Protein AF-A0A371P715-F1 (afdb_monomer_lite)

Sequence (174 aa):
MKSLFRNFEFKQLSLSLSGPGITVERKNNALAYLENQSDETKQEVLRELFVIRHSLSEFYYRYKSIENTNWDLDEDEMKSEIAERLFSRVFDLYEKISKDILGSKYFVLMRNEQRKQIIEAFDYVISEKVSLEEDSDYPFDEDEEYAFISQLIELFEEVSDTIDNTMESLLLKN

Secondary structure (DSSP, 8-state):
---TTTT---TTSSSS---S---S----HHHHHHHTS-HHHHHHHHHHHHHHHHHHHHHHHHHHHHHHH-TTS-HHHHHHHHHHHHGGGHHHHHHHHHHHHHTSHHHHHS-HHHHHHHHHHHHHHHHHHHHHHH-TTSPPPHHHHHHHHHHHHHHHHHHHHHHHHHHHHHHTT-

Foldseek 3Di:
DDDPPPDPPVCLLQLDDDDPDDDDDDDRPLLVLLLPDDVVLLVQVLVLLVVLLVLLVVLLVVLVVLVVVPVVDDPVRSLLVNLVPRLVCLLVSLVVNLCSQVVGVSLVSDDPVSNVSSVVVSVVSVVVVVCCVVDVVDDDDSVRSSVSSVSSNSSSVVSVVSSVSSVCSVVVVD

Structure (mmCIF, N/CA/C/O backbone):
data_AF-A0A371P715-F1
#
_entry.id   AF-A0A371P715-F1
#
loop_
_atom_site.group_PDB
_atom_site.id
_atom_site.type_symbol
_atom_site.label_atom_id
_atom_site.label_alt_id
_atom_site.label_comp_id
_atom_site.label_asym_id
_atom_site.label_entity_id
_atom_site.label_seq_id
_atom_site.pdbx_PDB_ins_code
_atom_site.Cartn_x
_atom_site.Cartn_y
_atom_site.Cartn_z
_atom_site.occupancy
_atom_site.B_iso_or_equiv
_atom_site.auth_seq_id
_atom_site.auth_comp_id
_atom_site.auth_asym_id
_atom_site.auth_atom_id
_atom_site.pdbx_PDB_model_num
ATOM 1 N N . MET A 1 1 ? 3.769 10.871 -31.500 1.00 30.95 1 MET A N 1
ATOM 2 C CA . MET A 1 1 ? 2.735 11.642 -30.776 1.00 30.95 1 MET A CA 1
ATOM 3 C C . MET A 1 1 ? 3.010 11.376 -29.303 1.00 30.95 1 MET A C 1
ATOM 5 O O . MET A 1 1 ? 3.117 10.211 -28.959 1.00 30.95 1 MET A O 1
ATOM 9 N N . LYS A 1 2 ? 3.336 12.401 -28.504 1.00 26.78 2 LYS A N 1
ATOM 10 C CA . LYS A 1 2 ? 3.779 12.227 -27.107 1.00 26.78 2 LYS A CA 1
ATOM 11 C C . LYS A 1 2 ? 2.627 11.641 -26.280 1.00 26.78 2 LYS A C 1
ATOM 13 O O . LYS A 1 2 ? 1.518 12.151 -26.410 1.00 26.78 2 LYS A O 1
ATOM 18 N N . SER A 1 3 ? 2.908 10.599 -25.493 1.00 29.16 3 SER A N 1
ATOM 19 C CA . SER A 1 3 ? 1.973 9.981 -24.543 1.00 29.16 3 SER A CA 1
ATOM 20 C C . SER A 1 3 ? 1.223 11.063 -23.756 1.00 29.16 3 SER A C 1
ATOM 22 O O . SER A 1 3 ? 1.835 11.961 -23.172 1.00 29.16 3 SER A O 1
ATOM 24 N N . LEU A 1 4 ? -0.109 11.004 -23.818 1.00 29.59 4 LEU A N 1
ATOM 25 C CA . LEU A 1 4 ? -1.050 11.930 -23.182 1.00 29.59 4 LEU A CA 1
ATOM 26 C C . LEU A 1 4 ? -1.239 11.648 -21.680 1.00 29.59 4 LEU A C 1
ATOM 28 O O . LEU A 1 4 ? -2.052 12.314 -21.048 1.00 29.59 4 LEU A O 1
ATOM 32 N N . PHE A 1 5 ? -0.476 10.715 -21.104 1.00 38.88 5 PHE A N 1
ATOM 33 C CA . PHE A 1 5 ? -0.670 10.234 -19.732 1.00 38.88 5 PHE A CA 1
ATOM 34 C C . PHE A 1 5 ? 0.363 10.757 -18.725 1.00 38.88 5 PHE A C 1
ATOM 36 O O . PHE A 1 5 ? 0.357 10.371 -17.560 1.00 38.88 5 PHE A O 1
ATOM 43 N N . ARG A 1 6 ? 1.223 11.707 -19.123 1.00 38.12 6 ARG A N 1
ATOM 44 C CA . ARG A 1 6 ? 2.136 12.361 -18.176 1.00 38.12 6 ARG A CA 1
ATOM 45 C C . ARG A 1 6 ? 1.364 13.248 -17.196 1.00 38.12 6 ARG A C 1
ATOM 47 O O . ARG A 1 6 ? 0.835 14.287 -17.592 1.00 38.12 6 ARG A O 1
ATOM 54 N N . ASN A 1 7 ? 1.429 12.846 -15.924 1.00 34.28 7 ASN A N 1
ATOM 55 C CA . ASN A 1 7 ? 1.035 13.550 -14.696 1.00 34.28 7 ASN A CA 1
ATOM 56 C C . ASN A 1 7 ? -0.341 13.187 -14.113 1.00 34.28 7 ASN A C 1
ATOM 58 O O . ASN A 1 7 ? -1.115 14.083 -13.770 1.00 34.28 7 ASN A O 1
ATOM 62 N N . PHE A 1 8 ? -0.632 11.900 -13.903 1.00 38.59 8 PHE A N 1
ATOM 63 C CA . PHE A 1 8 ? -1.543 11.545 -12.811 1.00 38.59 8 PHE A CA 1
ATOM 64 C C . PHE A 1 8 ? -0.723 11.466 -11.514 1.00 38.59 8 PHE A C 1
ATOM 66 O O . PHE A 1 8 ? -0.035 10.483 -11.258 1.00 38.59 8 PHE A O 1
ATOM 73 N N . GLU A 1 9 ? -0.721 12.546 -10.721 1.00 33.09 9 GLU A N 1
ATOM 74 C CA . GLU A 1 9 ? -0.145 12.532 -9.369 1.00 33.09 9 GLU A CA 1
ATOM 75 C C . GLU A 1 9 ? -0.945 11.544 -8.505 1.00 33.09 9 GLU A C 1
ATOM 77 O O . GLU A 1 9 ? -1.970 11.895 -7.918 1.00 33.09 9 GLU A O 1
ATOM 82 N N . PHE A 1 10 ? -0.451 10.311 -8.393 1.00 38.81 10 PHE A N 1
ATOM 83 C CA . PHE A 1 10 ? -0.977 9.248 -7.532 1.00 38.81 10 PHE A CA 1
ATOM 84 C C . PHE A 1 10 ? -0.692 9.484 -6.032 1.00 38.81 10 PHE A C 1
ATOM 86 O O . PHE A 1 10 ? -0.594 8.541 -5.253 1.00 38.81 10 PHE A O 1
ATOM 93 N N . LYS A 1 11 ? -0.690 10.750 -5.581 1.00 35.34 11 LYS A N 1
ATOM 94 C CA . LYS A 1 11 ? -0.772 11.176 -4.161 1.00 35.34 11 LYS A CA 1
ATOM 95 C C . LYS A 1 11 ? -2.061 10.707 -3.447 1.00 35.34 11 LYS A C 1
ATOM 97 O O . LYS A 1 11 ? -2.477 11.292 -2.452 1.00 35.34 11 LYS A O 1
ATOM 102 N N . GLN A 1 12 ? -2.782 9.739 -4.008 1.00 36.31 12 GLN A N 1
ATOM 103 C CA . GLN A 1 12 ? -4.113 9.317 -3.574 1.00 36.31 12 GLN A CA 1
ATOM 104 C C . GLN A 1 12 ? -4.114 7.967 -2.856 1.00 36.31 12 GLN A C 1
ATOM 106 O O . GLN A 1 12 ? -5.083 7.681 -2.158 1.00 36.31 12 GLN A O 1
ATOM 111 N N . LEU A 1 13 ? -3.042 7.173 -2.974 1.00 35.50 13 LEU A N 1
ATOM 112 C CA . LEU A 1 13 ? -2.829 6.018 -2.096 1.00 35.50 13 LEU A CA 1
ATOM 113 C C . LEU A 1 13 ? -2.115 6.385 -0.801 1.00 35.50 13 LEU A C 1
ATOM 115 O O . LEU A 1 13 ? -2.251 5.645 0.167 1.00 35.50 13 LEU A O 1
ATOM 119 N N . SER A 1 14 ? -1.455 7.546 -0.746 1.00 38.22 14 SER A N 1
ATOM 120 C CA . SER A 1 14 ? -1.005 8.074 0.528 1.00 38.22 14 SER A CA 1
ATOM 121 C C . SER A 1 14 ? -2.228 8.413 1.385 1.00 38.22 14 SER A C 1
ATOM 123 O O . SER A 1 14 ? -2.995 9.331 1.071 1.00 38.22 14 SER A O 1
ATOM 125 N N . LEU A 1 15 ? -2.392 7.741 2.524 1.00 39.62 15 LEU A N 1
ATOM 126 C CA . LEU A 1 15 ? -3.300 8.149 3.600 1.00 39.62 15 LEU A CA 1
ATOM 127 C C . LEU A 1 15 ? -2.969 9.562 4.133 1.00 39.62 15 LEU A C 1
ATOM 129 O O . LEU A 1 15 ? -3.732 10.115 4.938 1.00 39.62 15 LEU A O 1
ATOM 133 N N . SER A 1 16 ? -1.886 10.186 3.647 1.00 35.62 16 SER A N 1
ATOM 134 C CA . SER A 1 16 ? -1.627 11.622 3.743 1.00 35.62 16 SER A CA 1
ATOM 135 C C . SER A 1 16 ? -2.193 12.426 2.550 1.00 35.62 16 SER A C 1
ATOM 137 O O . SER A 1 16 ? -1.784 12.311 1.401 1.00 35.62 16 SER A O 1
ATOM 139 N N . LEU A 1 17 ? -3.148 13.318 2.834 1.00 33.75 17 LEU A N 1
ATOM 140 C CA . LEU A 1 17 ? -3.599 14.348 1.891 1.00 33.75 17 LEU A CA 1
ATOM 141 C C . LEU A 1 17 ? -2.501 15.408 1.732 1.00 33.75 17 LEU A C 1
ATOM 143 O O . LEU A 1 17 ? -2.256 16.170 2.668 1.00 33.75 17 LEU A O 1
ATOM 147 N N . SER A 1 18 ? -1.918 15.549 0.542 1.00 31.02 18 SER A N 1
ATOM 148 C CA . SER A 1 18 ? -1.104 16.726 0.204 1.00 31.02 18 SER A CA 1
ATOM 149 C C . SER A 1 18 ? -1.539 17.376 -1.116 1.00 31.02 18 SER A C 1
ATOM 151 O O . SER A 1 18 ? -0.873 17.319 -2.148 1.00 31.02 18 SER A O 1
ATOM 153 N N . GLY A 1 19 ? -2.683 18.066 -1.057 1.00 28.61 19 GLY A N 1
ATOM 154 C CA . GLY A 1 19 ? -3.012 19.135 -2.003 1.00 28.61 19 GLY A CA 1
ATOM 155 C C . GLY A 1 19 ? -2.261 20.432 -1.646 1.00 28.61 19 GLY A C 1
ATOM 156 O O . GLY A 1 19 ? -2.039 20.701 -0.461 1.00 28.61 19 GLY A O 1
ATOM 157 N N . PRO A 1 20 ? -1.858 21.258 -2.628 1.00 28.56 20 PRO A N 1
ATOM 158 C CA . PRO A 1 20 ? -1.148 22.502 -2.366 1.00 28.56 20 PRO A CA 1
ATOM 159 C C . PRO A 1 20 ? -2.101 23.539 -1.761 1.00 28.56 20 PRO A C 1
ATOM 161 O O . PRO A 1 20 ? -3.014 24.031 -2.421 1.00 28.56 20 PRO A O 1
ATOM 164 N N . GLY A 1 21 ? -1.852 23.884 -0.497 1.00 29.12 21 GLY A N 1
ATOM 165 C CA . GLY A 1 21 ? -2.511 24.988 0.195 1.00 29.12 21 GLY A CA 1
ATOM 166 C C . GLY A 1 21 ? -3.476 24.551 1.291 1.00 29.12 21 GLY A C 1
ATOM 167 O O . GLY A 1 21 ? -4.675 24.711 1.135 1.00 29.12 21 GLY A O 1
ATOM 168 N N . ILE A 1 22 ? -2.945 24.055 2.411 1.00 26.48 22 ILE A N 1
ATOM 169 C CA . ILE A 1 22 ? -3.348 24.418 3.779 1.00 26.48 22 ILE A CA 1
ATOM 170 C C . ILE A 1 22 ? -2.156 24.076 4.679 1.00 26.48 22 ILE A C 1
ATOM 172 O O . ILE A 1 22 ? -1.676 22.949 4.748 1.00 26.48 22 ILE A O 1
ATOM 176 N N . THR A 1 23 ? -1.654 25.120 5.313 1.00 29.66 23 THR A N 1
ATOM 177 C CA . THR A 1 23 ? -0.589 25.171 6.304 1.00 29.66 23 THR A CA 1
ATOM 178 C C . THR A 1 23 ? -0.807 24.146 7.422 1.00 29.66 23 THR A C 1
ATOM 180 O O . THR A 1 23 ? -1.856 24.148 8.053 1.00 29.66 23 THR A O 1
ATOM 183 N N . VAL A 1 24 ? 0.207 23.310 7.666 1.00 33.72 24 VAL A N 1
ATOM 184 C CA . VAL A 1 24 ? 0.691 22.887 8.996 1.00 33.72 24 VAL A CA 1
ATOM 185 C C . VAL A 1 24 ? -0.404 22.720 10.063 1.00 33.72 24 VAL A C 1
ATOM 187 O O . VAL A 1 24 ? -0.487 23.521 10.979 1.00 33.72 24 VAL A O 1
ATOM 190 N N . GLU A 1 25 ? -1.250 21.698 9.930 1.00 32.41 25 GLU A N 1
ATOM 191 C CA . GLU A 1 25 ? -2.028 21.057 11.009 1.00 32.41 25 GLU A CA 1
ATOM 192 C C . GLU A 1 25 ? -2.973 20.038 10.360 1.00 32.41 25 GLU A C 1
ATOM 194 O O . GLU A 1 25 ? -4.072 20.394 9.946 1.00 32.41 25 GLU A O 1
ATOM 199 N N . ARG A 1 26 ? -2.542 18.780 10.200 1.00 36.56 26 ARG A N 1
ATOM 200 C CA . ARG A 1 26 ? -3.415 17.608 9.964 1.00 36.56 26 ARG A CA 1
ATOM 201 C C . ARG A 1 26 ? -2.558 16.347 9.890 1.00 36.56 26 ARG A C 1
ATOM 203 O O . ARG A 1 26 ? -2.242 15.846 8.819 1.00 36.56 26 ARG A O 1
ATOM 210 N N . LYS A 1 27 ? -2.180 15.831 11.061 1.00 37.25 27 LYS A N 1
ATOM 211 C CA . LYS A 1 27 ? -1.813 14.417 11.192 1.00 37.25 27 LYS A CA 1
ATOM 212 C C . LYS A 1 27 ? -3.043 13.570 10.819 1.00 37.25 27 LYS A C 1
ATOM 214 O O . LYS A 1 27 ? -4.135 13.840 11.312 1.00 37.25 27 LYS A O 1
ATOM 219 N N . ASN A 1 28 ? -2.854 12.615 9.911 1.00 45.69 28 ASN A N 1
ATOM 220 C CA . ASN A 1 28 ? -3.674 11.438 9.583 1.00 45.69 28 ASN A CA 1
ATOM 221 C C . ASN A 1 28 ? -5.102 11.378 10.174 1.00 45.69 28 ASN A C 1
ATOM 223 O O . ASN A 1 28 ? -5.315 11.039 11.338 1.00 45.69 28 ASN A O 1
ATOM 227 N N . ASN A 1 29 ? -6.115 11.612 9.329 1.00 52.09 29 ASN A N 1
ATOM 228 C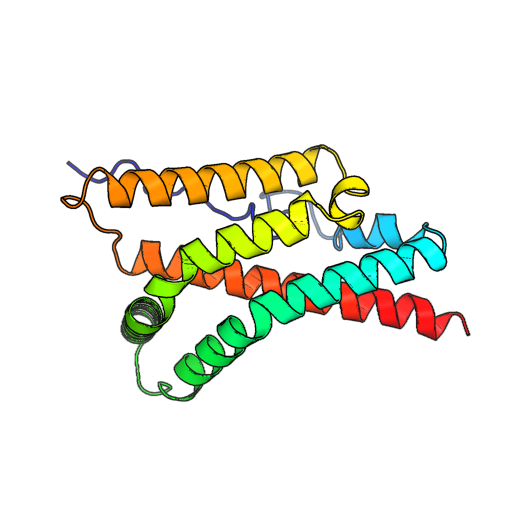 CA . ASN A 1 29 ? -7.534 11.620 9.720 1.00 52.09 29 ASN A CA 1
ATOM 229 C C . ASN A 1 29 ? -8.081 10.257 10.207 1.00 52.09 29 ASN A C 1
ATOM 231 O O . ASN A 1 29 ? -9.109 10.245 10.885 1.00 52.09 29 ASN A O 1
ATOM 235 N N . ALA A 1 30 ? -7.431 9.131 9.887 1.00 52.69 30 ALA A N 1
ATOM 236 C CA . ALA A 1 30 ? -7.824 7.810 10.391 1.00 52.69 30 ALA A CA 1
ATOM 237 C C . ALA A 1 30 ? -7.466 7.634 11.881 1.00 52.69 30 ALA A C 1
ATOM 239 O O . ALA A 1 30 ? -8.302 7.186 12.667 1.00 52.69 30 ALA A O 1
ATOM 240 N N . LEU A 1 31 ? -6.276 8.090 12.294 1.00 54.56 31 LEU A N 1
ATOM 241 C CA . LEU A 1 31 ? -5.821 8.049 13.690 1.00 54.56 31 LEU A CA 1
ATOM 242 C C . LEU A 1 31 ? -6.703 8.915 14.602 1.00 54.56 31 LEU A C 1
ATOM 244 O O . LEU A 1 31 ? -7.175 8.434 15.628 1.00 54.56 31 LEU A O 1
ATOM 248 N N . ALA A 1 32 ? -7.037 10.138 14.180 1.00 58.34 32 ALA A N 1
ATOM 249 C CA . ALA A 1 32 ? -7.912 11.035 14.947 1.00 58.34 32 ALA A CA 1
ATOM 250 C C . ALA A 1 32 ? -9.331 10.465 15.172 1.00 58.34 32 ALA A C 1
ATOM 252 O O . ALA A 1 32 ? -9.996 10.771 16.166 1.00 58.34 32 ALA A O 1
ATOM 253 N N . TYR A 1 33 ? -9.825 9.630 14.251 1.00 62.66 33 TYR A N 1
ATOM 254 C CA . TYR A 1 33 ? -11.111 8.955 14.427 1.00 62.66 33 TYR A CA 1
ATOM 255 C C . TYR A 1 33 ? -10.996 7.749 15.366 1.00 62.66 33 TYR A C 1
ATOM 257 O O . TYR A 1 33 ? -11.867 7.569 16.220 1.00 62.66 33 TYR A O 1
ATOM 265 N N . LEU A 1 34 ? -9.913 6.969 15.251 1.00 65.06 34 LEU A N 1
ATOM 266 C CA . LEU A 1 34 ? -9.624 5.834 16.132 1.00 65.06 34 LEU A CA 1
ATOM 267 C C . LEU A 1 34 ? -9.405 6.263 17.582 1.00 65.06 34 LEU A C 1
ATOM 269 O O . LEU A 1 34 ? -9.880 5.570 18.475 1.00 65.06 34 LEU A O 1
ATOM 273 N N . GLU A 1 35 ? -8.771 7.410 17.840 1.00 69.81 35 GLU A N 1
ATOM 274 C CA . GLU A 1 35 ? -8.523 7.941 19.192 1.00 69.81 35 GLU A CA 1
ATOM 275 C C . GLU A 1 35 ? -9.783 7.978 20.073 1.00 69.81 35 GLU A C 1
ATOM 277 O O . GLU A 1 35 ? -9.709 7.658 21.267 1.00 69.81 35 GLU A O 1
ATOM 282 N N . ASN A 1 36 ? -10.932 8.286 19.461 1.00 71.56 36 ASN A N 1
ATOM 283 C CA . ASN A 1 36 ? -12.239 8.431 20.106 1.00 71.56 36 ASN A CA 1
ATOM 284 C C . ASN A 1 36 ? -13.064 7.132 20.161 1.00 71.56 36 ASN A C 1
ATOM 286 O O . ASN A 1 36 ? -14.178 7.138 20.686 1.00 71.56 36 ASN A O 1
ATOM 290 N N . GLN A 1 37 ? -12.550 6.025 19.618 1.00 78.31 37 GLN A N 1
ATOM 291 C CA . GLN A 1 37 ? -13.224 4.729 19.664 1.00 78.31 37 GLN A CA 1
ATOM 292 C C . GLN A 1 37 ? -12.958 3.992 20.978 1.00 78.31 37 GLN A C 1
ATOM 294 O O . GLN A 1 37 ? -11.971 4.248 21.674 1.00 78.31 37 GLN A O 1
ATOM 299 N N . SER A 1 38 ? -13.840 3.038 21.286 1.00 83.62 38 SER A N 1
ATOM 300 C CA . SER A 1 38 ? -13.635 2.097 22.388 1.00 83.62 38 SER A CA 1
ATOM 301 C C . SER A 1 38 ? -12.344 1.292 22.196 1.00 83.62 38 SER A C 1
ATOM 303 O O . SER A 1 38 ? -11.924 1.041 21.063 1.00 83.62 38 SER A O 1
ATOM 305 N N . ASP A 1 39 ? -11.731 0.851 23.293 1.00 83.81 39 ASP A N 1
ATOM 306 C CA . ASP A 1 39 ? -10.508 0.045 23.224 1.00 83.81 39 ASP A CA 1
ATOM 307 C C . ASP A 1 39 ? -10.745 -1.299 22.516 1.00 83.81 39 ASP A C 1
ATOM 309 O O . ASP A 1 39 ? -9.863 -1.780 21.809 1.00 83.81 39 ASP A O 1
ATOM 313 N N . GLU A 1 40 ? -11.952 -1.865 22.614 1.00 84.44 40 GLU A N 1
ATOM 314 C CA . GLU A 1 40 ? -12.352 -3.070 21.875 1.00 84.44 40 GLU A CA 1
ATOM 315 C C . GLU A 1 40 ? -12.312 -2.833 20.357 1.00 84.44 40 GLU A C 1
ATOM 317 O O . GLU A 1 40 ? -11.687 -3.598 19.621 1.00 84.44 40 GLU A O 1
ATOM 322 N N . THR A 1 41 ? -12.872 -1.710 19.891 1.00 83.38 41 THR A N 1
ATOM 323 C CA . THR A 1 41 ? -12.797 -1.302 18.479 1.00 83.38 41 THR A CA 1
ATOM 324 C C . THR A 1 41 ? -11.350 -1.097 18.029 1.00 83.38 41 THR A C 1
ATOM 326 O O . THR A 1 41 ? -10.979 -1.523 16.937 1.00 83.38 41 THR A O 1
ATOM 329 N N . LYS A 1 42 ? -10.513 -0.455 18.856 1.00 82.94 42 LYS A N 1
ATOM 330 C CA . LYS A 1 42 ? -9.093 -0.226 18.537 1.00 82.94 42 LYS A CA 1
ATOM 331 C C . LYS A 1 42 ? -8.320 -1.535 18.410 1.00 82.94 42 LYS A C 1
ATOM 333 O O . LYS A 1 42 ? -7.516 -1.675 17.495 1.00 82.94 42 LYS A O 1
ATOM 338 N N . GLN A 1 43 ? -8.567 -2.495 19.301 1.00 86.06 43 GLN A N 1
ATOM 339 C CA . GLN A 1 43 ? -7.938 -3.816 19.245 1.00 86.06 43 GLN A 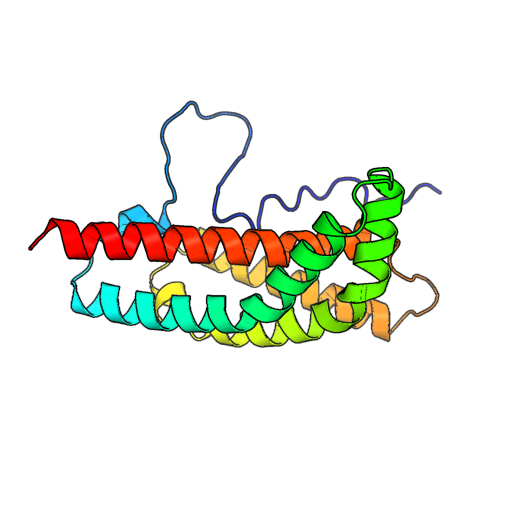CA 1
ATOM 340 C C . GLN A 1 43 ? -8.341 -4.594 17.991 1.00 86.06 43 GLN A C 1
ATOM 342 O O . GLN A 1 43 ? -7.503 -5.268 17.396 1.00 86.06 43 GLN A O 1
ATOM 347 N N . GLU A 1 44 ? -9.606 -4.507 17.583 1.00 85.19 44 GLU A N 1
ATOM 348 C CA . GLU A 1 44 ? -10.089 -5.142 16.356 1.00 85.19 44 GLU A CA 1
ATOM 349 C C . GLU A 1 44 ? -9.430 -4.534 15.113 1.00 85.19 44 GLU A C 1
ATOM 351 O O . GLU A 1 44 ? -8.861 -5.268 14.308 1.00 85.19 44 GLU A O 1
ATOM 356 N N . VAL A 1 45 ? -9.387 -3.201 15.023 1.00 85.12 45 VAL A N 1
ATOM 357 C CA . VAL A 1 45 ? -8.692 -2.492 13.936 1.00 85.12 45 VAL A CA 1
ATOM 358 C C . VAL A 1 45 ? -7.203 -2.835 13.906 1.00 85.12 45 VAL A C 1
ATOM 360 O O . VAL A 1 45 ? -6.660 -3.112 12.841 1.00 85.12 45 VAL A O 1
ATOM 363 N N . LEU A 1 46 ? -6.534 -2.886 15.062 1.00 88.31 46 LEU A N 1
ATOM 364 C CA . LEU A 1 46 ? -5.131 -3.298 15.139 1.00 88.31 46 LEU A CA 1
ATOM 365 C C . LEU A 1 46 ? -4.914 -4.698 14.562 1.00 88.31 46 LEU A C 1
ATOM 367 O O . LEU A 1 46 ? -3.968 -4.896 13.804 1.00 88.31 46 LEU A O 1
ATOM 371 N N . ARG A 1 47 ? -5.781 -5.667 14.887 1.00 89.06 47 ARG A N 1
ATOM 372 C CA . ARG A 1 47 ? -5.684 -7.028 14.330 1.00 89.06 47 ARG A CA 1
ATOM 373 C C . ARG A 1 47 ? -5.762 -7.014 12.807 1.00 89.06 47 ARG A C 1
ATOM 375 O O . ARG A 1 47 ? -4.953 -7.676 12.167 1.00 89.06 47 ARG A O 1
ATOM 382 N N . GLU A 1 48 ? -6.693 -6.254 12.240 1.00 88.19 48 GLU A N 1
ATOM 383 C CA . GLU A 1 48 ? -6.850 -6.122 10.786 1.00 88.19 48 GLU A CA 1
ATOM 384 C C . GLU A 1 48 ? -5.627 -5.456 10.140 1.00 88.19 48 GLU A C 1
ATOM 386 O O . GLU A 1 48 ? -5.096 -5.959 9.150 1.00 88.19 48 GLU A O 1
ATOM 391 N N . LEU A 1 49 ? -5.102 -4.385 10.743 1.00 89.25 49 LEU A N 1
ATOM 392 C CA . LEU A 1 49 ? -3.884 -3.724 10.269 1.00 89.25 49 LEU A CA 1
ATOM 393 C C . LEU A 1 49 ? -2.664 -4.655 10.319 1.00 89.25 49 LEU A C 1
ATOM 395 O O . LEU A 1 49 ? -1.858 -4.659 9.389 1.00 89.25 49 LEU A O 1
ATOM 399 N N . PHE A 1 50 ? -2.531 -5.493 11.354 1.00 93.06 50 PHE A N 1
ATOM 400 C CA . PHE A 1 50 ? -1.466 -6.502 11.406 1.00 93.06 50 PHE A CA 1
ATOM 401 C C . PHE A 1 50 ? -1.583 -7.537 1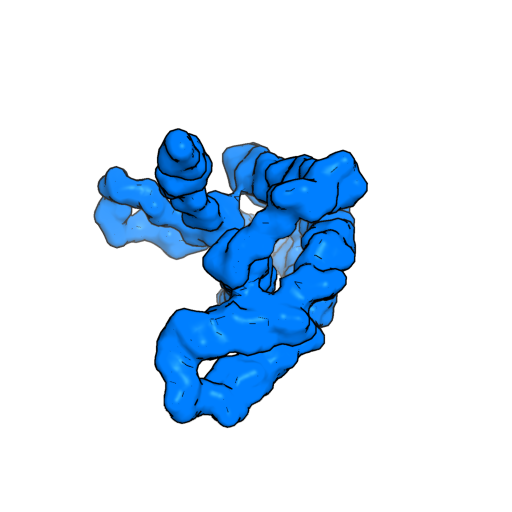0.281 1.00 93.06 50 PHE A C 1
ATOM 403 O O . PHE A 1 50 ? -0.549 -7.976 9.773 1.00 93.06 50 PHE A O 1
ATOM 410 N N . VAL A 1 51 ? -2.802 -7.914 9.876 1.00 92.56 51 VAL A N 1
ATOM 411 C CA . VAL A 1 51 ? -3.024 -8.806 8.725 1.00 92.56 51 VAL A CA 1
ATOM 412 C C . VAL A 1 51 ? -2.549 -8.137 7.436 1.00 92.56 51 VAL A C 1
ATOM 414 O O . VAL A 1 51 ? -1.753 -8.734 6.711 1.00 92.56 51 VAL A O 1
ATOM 417 N N . ILE A 1 52 ? -2.940 -6.881 7.197 1.00 90.44 52 ILE A N 1
ATOM 418 C CA . ILE A 1 52 ? -2.513 -6.109 6.017 1.00 90.44 52 ILE A CA 1
ATOM 419 C C . ILE A 1 52 ? -0.983 -5.970 5.990 1.00 90.44 52 ILE A C 1
ATOM 421 O O . ILE A 1 52 ? -0.341 -6.318 4.995 1.00 90.44 52 ILE A O 1
ATOM 425 N N . ARG A 1 53 ? -0.370 -5.551 7.108 1.00 93.44 53 ARG A N 1
ATOM 426 C CA . ARG A 1 53 ? 1.093 -5.435 7.233 1.00 93.44 53 ARG A CA 1
ATOM 427 C C . ARG A 1 53 ? 1.788 -6.762 6.959 1.00 93.44 53 ARG A C 1
ATOM 429 O O . ARG A 1 53 ? 2.816 -6.798 6.286 1.00 93.44 53 ARG A O 1
ATOM 436 N N . HIS A 1 54 ? 1.244 -7.863 7.476 1.00 95.50 54 HIS A N 1
ATOM 437 C CA . HIS A 1 54 ? 1.793 -9.191 7.233 1.00 95.50 54 HIS A CA 1
ATOM 438 C C . HIS A 1 54 ? 1.732 -9.560 5.746 1.00 95.50 54 HIS A C 1
ATOM 440 O O . HIS A 1 54 ? 2.743 -10.007 5.201 1.00 95.50 54 HIS A O 1
ATOM 446 N N . SER A 1 55 ? 0.601 -9.307 5.079 1.00 93.56 55 SER A N 1
ATOM 447 C CA . SER A 1 55 ? 0.438 -9.534 3.640 1.00 93.56 55 SER A CA 1
ATOM 448 C C . SER A 1 55 ? 1.460 -8.756 2.796 1.00 93.56 55 SER A C 1
ATOM 450 O O . SER A 1 55 ? 1.942 -9.305 1.807 1.00 93.56 55 SER A O 1
ATOM 452 N N . LEU A 1 56 ? 1.837 -7.541 3.209 1.00 94.94 56 LEU A N 1
ATOM 453 C CA . LEU A 1 56 ? 2.823 -6.687 2.526 1.00 94.94 56 LEU A CA 1
ATOM 454 C C . LEU A 1 56 ? 4.290 -6.983 2.906 1.00 94.94 56 LEU A C 1
ATOM 456 O O . LEU A 1 56 ? 5.204 -6.672 2.143 1.00 94.94 56 LEU A O 1
ATOM 460 N N . SER A 1 57 ? 4.538 -7.588 4.071 1.00 96.62 57 SER A N 1
ATOM 461 C CA . SER A 1 57 ? 5.880 -7.676 4.672 1.00 96.62 57 SER A CA 1
ATOM 462 C C . SER A 1 57 ? 6.938 -8.347 3.793 1.00 96.62 57 SER A C 1
ATOM 464 O O . SER A 1 57 ? 8.056 -7.848 3.683 1.00 96.62 57 SER A O 1
ATOM 466 N N . GLU A 1 58 ? 6.602 -9.463 3.142 1.00 96.31 58 GLU A N 1
ATOM 467 C CA . GLU A 1 58 ? 7.553 -10.176 2.284 1.00 96.31 58 GLU A CA 1
ATOM 468 C C . GLU A 1 58 ? 8.004 -9.300 1.107 1.00 96.31 58 GLU A C 1
ATOM 470 O O . GLU A 1 58 ? 9.184 -9.278 0.761 1.00 96.31 58 GLU A O 1
ATOM 475 N N . PHE A 1 59 ? 7.064 -8.567 0.510 1.00 96.69 59 PHE A N 1
ATOM 476 C CA . PHE A 1 59 ? 7.327 -7.670 -0.607 1.00 96.69 59 PHE A CA 1
ATOM 477 C C . PHE A 1 59 ? 8.204 -6.492 -0.165 1.00 96.69 59 PHE A C 1
ATOM 479 O O . PHE A 1 59 ? 9.244 -6.241 -0.773 1.00 96.69 59 PHE A O 1
ATOM 486 N N . TYR A 1 60 ? 7.860 -5.865 0.965 1.00 97.56 60 TYR A N 1
ATOM 487 C CA . TYR A 1 60 ? 8.623 -4.762 1.550 1.00 97.56 60 TYR A CA 1
ATOM 488 C C . TYR A 1 60 ? 10.080 -5.133 1.856 1.00 97.56 60 TYR A C 1
ATOM 490 O O . TYR A 1 60 ? 11.013 -4.438 1.452 1.00 97.56 60 TYR A O 1
ATOM 498 N N . TYR A 1 61 ? 10.312 -6.257 2.540 1.00 97.00 61 TYR A N 1
ATOM 499 C CA . TYR A 1 61 ? 11.678 -6.643 2.901 1.00 97.00 61 TYR A CA 1
ATOM 500 C C . TYR A 1 61 ? 12.505 -7.105 1.697 1.00 97.00 61 TYR A C 1
ATOM 502 O O . TYR A 1 61 ? 13.726 -6.941 1.707 1.00 97.00 61 TYR A O 1
ATOM 510 N N . ARG A 1 62 ? 11.872 -7.629 0.639 1.00 95.56 62 ARG A N 1
ATOM 511 C CA . ARG A 1 62 ? 12.560 -7.889 -0.635 1.00 95.56 62 ARG A CA 1
ATOM 512 C C . ARG A 1 62 ? 12.982 -6.591 -1.314 1.00 95.56 62 ARG A C 1
ATOM 514 O O . ARG A 1 62 ? 14.144 -6.498 -1.697 1.00 95.56 62 ARG A O 1
ATOM 521 N N . TYR A 1 63 ? 12.093 -5.599 -1.388 1.00 96.00 63 TYR A N 1
ATOM 522 C CA . TYR A 1 63 ? 12.428 -4.253 -1.866 1.00 96.00 63 TYR A CA 1
ATOM 523 C C . TYR A 1 63 ? 13.632 -3.686 -1.104 1.00 96.00 63 TYR A C 1
ATOM 525 O O . TYR A 1 63 ? 14.655 -3.381 -1.712 1.00 96.00 63 TYR A O 1
ATOM 533 N N . LYS A 1 64 ? 13.582 -3.681 0.237 1.00 95.19 64 LYS A N 1
ATOM 534 C CA . LYS A 1 64 ? 14.699 -3.198 1.065 1.00 95.19 64 LYS A CA 1
ATOM 535 C C . LYS A 1 64 ? 15.982 -3.994 0.857 1.00 95.19 64 LYS A C 1
ATOM 537 O O . LYS A 1 64 ? 17.067 -3.427 0.917 1.00 95.19 64 LYS A O 1
ATOM 542 N N . SER A 1 65 ? 15.899 -5.300 0.617 1.00 93.50 65 SER A N 1
ATOM 543 C CA . SER A 1 65 ? 17.090 -6.097 0.314 1.00 93.50 65 SER A CA 1
ATOM 544 C C . SER A 1 65 ? 17.735 -5.687 -1.010 1.00 93.50 65 SER A C 1
ATOM 546 O O . SER A 1 65 ? 18.961 -5.684 -1.085 1.00 93.50 65 SER A O 1
ATOM 548 N N . ILE A 1 66 ? 16.943 -5.370 -2.037 1.00 91.75 66 ILE A N 1
ATOM 549 C CA . ILE A 1 66 ? 17.444 -4.934 -3.350 1.00 91.75 66 ILE A CA 1
ATOM 550 C C . ILE A 1 66 ? 18.063 -3.538 -3.221 1.00 91.75 66 ILE A C 1
ATOM 552 O O . ILE A 1 66 ? 19.237 -3.372 -3.547 1.00 91.75 66 IL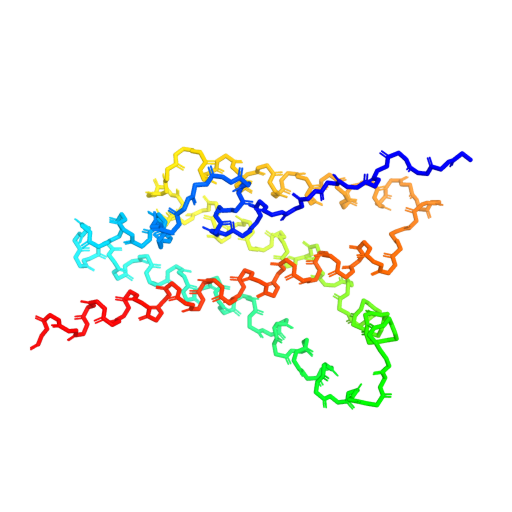E A O 1
ATOM 556 N N . GLU A 1 67 ? 17.323 -2.594 -2.631 1.00 89.75 67 GLU A N 1
ATOM 557 C CA . GLU A 1 67 ? 17.765 -1.216 -2.357 1.00 89.75 67 GLU A CA 1
ATOM 558 C C . GLU A 1 67 ? 19.113 -1.192 -1.609 1.00 89.75 67 GLU A C 1
ATOM 560 O O . GLU A 1 67 ? 20.032 -0.476 -1.990 1.00 89.75 67 GLU A O 1
ATOM 565 N N . ASN A 1 68 ? 19.288 -2.048 -0.593 1.00 87.81 68 ASN A N 1
ATOM 566 C CA . ASN A 1 68 ? 20.526 -2.095 0.195 1.00 87.81 68 ASN A CA 1
ATOM 567 C C . ASN A 1 68 ? 21.693 -2.845 -0.476 1.00 87.81 68 ASN A C 1
ATOM 569 O O . ASN A 1 68 ? 22.844 -2.638 -0.091 1.00 87.81 68 ASN A O 1
ATOM 573 N N . THR A 1 69 ? 21.432 -3.753 -1.423 1.00 85.56 69 THR A N 1
ATOM 574 C CA . THR A 1 69 ? 22.498 -4.544 -2.077 1.00 85.56 69 THR A CA 1
ATOM 575 C C . THR A 1 69 ? 23.103 -3.804 -3.270 1.00 85.56 69 THR A C 1
ATOM 577 O O . THR A 1 69 ? 24.257 -4.052 -3.613 1.00 85.56 69 THR A O 1
ATOM 580 N N . ASN A 1 70 ? 22.364 -2.858 -3.851 1.00 78.56 70 ASN A N 1
ATOM 581 C CA . ASN A 1 70 ? 22.712 -2.163 -5.090 1.00 78.56 70 ASN A CA 1
ATOM 582 C C . ASN A 1 70 ? 23.131 -0.699 -4.867 1.00 78.56 70 ASN A C 1
ATOM 584 O O . ASN A 1 70 ? 22.839 0.168 -5.678 1.00 78.56 70 ASN A O 1
ATOM 588 N N . TRP A 1 71 ? 23.841 -0.427 -3.770 1.00 69.00 71 TRP A N 1
ATOM 589 C CA . TRP A 1 71 ? 24.280 0.917 -3.360 1.00 69.00 71 TRP A CA 1
ATOM 590 C C . TRP A 1 71 ? 25.226 1.626 -4.350 1.00 69.00 71 TRP A C 1
ATOM 592 O O . TRP A 1 71 ? 25.460 2.824 -4.202 1.00 69.00 71 TRP A O 1
ATOM 602 N N . ASP A 1 72 ? 25.771 0.890 -5.322 1.00 82.50 72 ASP A N 1
ATOM 603 C CA . ASP A 1 72 ? 26.656 1.401 -6.374 1.00 82.50 72 ASP A CA 1
ATOM 604 C C . ASP A 1 72 ? 25.913 1.807 -7.663 1.00 82.50 72 ASP A C 1
ATOM 606 O O . ASP A 1 72 ? 26.528 2.426 -8.532 1.00 82.50 72 ASP A O 1
ATOM 610 N N . LEU A 1 73 ? 24.630 1.449 -7.802 1.00 85.75 73 LEU A N 1
ATOM 611 C CA . LEU A 1 73 ? 23.809 1.836 -8.953 1.00 85.75 73 LEU A CA 1
ATOM 612 C C . LEU A 1 73 ? 23.335 3.283 -8.813 1.00 85.75 73 LEU A C 1
ATOM 614 O O . LEU A 1 73 ? 23.147 3.787 -7.699 1.00 85.75 73 LEU A O 1
ATOM 618 N N . ASP A 1 74 ? 23.115 3.948 -9.945 1.00 88.88 74 ASP A N 1
ATOM 619 C CA . ASP A 1 74 ? 22.373 5.206 -9.929 1.00 88.88 74 ASP A CA 1
ATOM 620 C C . ASP A 1 74 ? 20.863 4.982 -9.711 1.00 88.88 74 ASP A C 1
ATOM 622 O O . ASP A 1 74 ? 20.378 3.853 -9.608 1.00 88.88 74 ASP A O 1
ATOM 626 N N . GLU A 1 75 ? 20.114 6.075 -9.541 1.00 86.62 75 GLU A N 1
ATOM 627 C CA . GLU A 1 75 ? 18.687 6.009 -9.207 1.00 86.62 75 GLU A CA 1
ATOM 628 C C . GLU A 1 75 ? 17.864 5.303 -10.291 1.00 86.62 75 GLU A C 1
ATOM 630 O O . GLU A 1 75 ? 16.944 4.554 -9.958 1.00 86.62 75 GLU A O 1
ATOM 635 N N . ASP A 1 76 ? 18.192 5.525 -11.563 1.00 88.00 76 ASP A N 1
ATOM 636 C CA . ASP A 1 76 ? 17.444 4.956 -12.681 1.00 88.00 76 ASP A CA 1
ATOM 637 C C . ASP A 1 76 ? 17.766 3.460 -12.802 1.00 88.00 76 ASP A C 1
ATOM 639 O O . ASP A 1 76 ? 16.851 2.640 -12.819 1.00 88.00 76 ASP A O 1
ATOM 643 N N . GLU A 1 77 ? 19.047 3.082 -12.728 1.00 90.88 77 GLU A N 1
ATOM 644 C CA . GLU A 1 77 ? 19.481 1.677 -12.704 1.00 90.88 77 GLU A CA 1
ATOM 645 C C . GLU A 1 77 ? 18.877 0.898 -11.521 1.00 90.88 77 GLU A C 1
ATOM 647 O O . GLU A 1 77 ? 18.475 -0.262 -11.657 1.00 90.88 77 GLU A O 1
ATOM 652 N N . MET A 1 78 ? 18.770 1.532 -10.349 1.00 90.56 78 MET A N 1
ATOM 653 C CA . MET A 1 78 ? 18.131 0.930 -9.179 1.00 90.56 78 MET A CA 1
ATOM 654 C C . MET A 1 78 ? 16.631 0.694 -9.404 1.00 90.56 78 MET A C 1
ATOM 656 O O . MET A 1 78 ? 16.121 -0.359 -9.008 1.00 90.56 78 MET A O 1
ATOM 660 N N . LYS A 1 79 ? 15.918 1.645 -10.026 1.00 89.56 79 LYS A N 1
ATOM 661 C CA . LYS A 1 79 ? 14.488 1.495 -10.344 1.00 89.56 79 LYS A CA 1
ATOM 662 C C . LYS A 1 79 ? 14.257 0.353 -11.321 1.00 89.56 79 LYS A C 1
ATOM 664 O O . LYS A 1 79 ? 13.404 -0.487 -11.034 1.00 89.56 79 LYS A O 1
ATOM 669 N N . SER A 1 80 ? 15.046 0.277 -12.394 1.00 91.00 80 SER A N 1
ATOM 670 C CA . SER A 1 80 ? 14.975 -0.811 -13.378 1.00 91.00 80 SER A CA 1
ATOM 671 C C . SER A 1 80 ? 15.153 -2.178 -12.710 1.00 91.00 80 SER A C 1
ATOM 673 O O . SER A 1 80 ? 14.338 -3.081 -12.890 1.00 91.00 80 SER A O 1
ATOM 675 N N . GLU A 1 81 ? 16.166 -2.318 -11.849 1.00 92.00 81 GLU A N 1
ATOM 676 C CA . GLU A 1 81 ? 16.450 -3.572 -11.140 1.00 92.00 81 GLU A CA 1
ATOM 677 C C . GLU A 1 81 ? 15.323 -3.971 -10.166 1.00 92.00 81 GLU A C 1
ATOM 679 O O . GLU A 1 81 ? 15.020 -5.155 -9.974 1.00 92.00 81 GLU A O 1
ATOM 684 N N . ILE A 1 82 ? 14.691 -2.988 -9.520 1.00 94.00 82 ILE A N 1
ATOM 685 C CA . ILE A 1 82 ? 13.540 -3.211 -8.637 1.00 94.00 82 ILE A CA 1
ATOM 686 C C . ILE A 1 82 ? 12.315 -3.646 -9.450 1.00 94.00 82 ILE A C 1
ATOM 688 O O . ILE A 1 82 ? 11.650 -4.613 -9.057 1.00 94.00 82 ILE A O 1
ATOM 692 N N . ALA A 1 83 ? 12.039 -2.964 -10.564 1.00 92.75 83 ALA A N 1
ATOM 693 C CA . ALA A 1 83 ? 10.945 -3.268 -11.481 1.00 92.75 83 ALA A CA 1
ATOM 694 C C . ALA A 1 83 ? 11.049 -4.710 -11.997 1.00 92.75 83 ALA A C 1
ATOM 696 O O . ALA A 1 83 ? 10.172 -5.532 -11.705 1.00 92.75 83 ALA A O 1
ATOM 697 N N . GLU A 1 84 ? 12.197 -5.076 -12.578 1.00 91.81 84 GLU A N 1
ATOM 698 C CA . GLU A 1 84 ? 12.450 -6.414 -13.132 1.00 91.81 84 GLU A CA 1
ATOM 699 C C . GLU A 1 84 ? 12.208 -7.532 -12.101 1.00 91.81 84 GLU A C 1
ATOM 701 O O . GLU A 1 84 ? 11.650 -8.593 -12.405 1.00 91.81 84 GLU A O 1
ATOM 706 N N . ARG A 1 85 ? 12.602 -7.307 -10.842 1.00 92.81 85 ARG A N 1
ATOM 707 C CA . ARG A 1 85 ? 12.534 -8.338 -9.795 1.00 92.81 85 ARG A CA 1
ATOM 708 C C . ARG A 1 85 ? 11.191 -8.443 -9.092 1.00 92.81 85 ARG A C 1
ATOM 710 O O . ARG A 1 85 ? 10.882 -9.517 -8.561 1.00 92.81 85 ARG A O 1
ATOM 717 N N . LEU A 1 86 ? 10.433 -7.352 -8.996 1.00 95.81 86 LEU A N 1
ATOM 718 C CA . LEU A 1 86 ? 9.244 -7.294 -8.140 1.00 95.81 86 LEU A CA 1
ATOM 719 C C . LEU A 1 86 ? 7.936 -7.135 -8.910 1.00 95.81 86 LEU A C 1
ATOM 721 O O . LEU A 1 86 ? 6.909 -7.590 -8.394 1.00 95.81 86 LEU A O 1
ATOM 725 N N . PHE A 1 87 ? 7.950 -6.560 -10.117 1.00 93.50 87 PHE A N 1
ATOM 726 C CA . PHE A 1 87 ? 6.723 -6.169 -10.814 1.00 93.50 87 PHE A CA 1
ATOM 727 C C . PHE A 1 87 ? 5.779 -7.349 -11.071 1.00 93.50 87 PHE A C 1
ATOM 729 O O . PHE A 1 87 ? 4.577 -7.257 -10.830 1.00 93.50 87 PHE A O 1
ATOM 736 N N . SER A 1 88 ? 6.328 -8.523 -11.398 1.00 92.25 88 SER A N 1
ATOM 737 C CA . SER A 1 88 ? 5.549 -9.757 -11.610 1.00 92.25 88 SER A CA 1
ATOM 738 C C . SER A 1 88 ? 4.623 -10.158 -10.449 1.00 92.25 88 SER A C 1
ATOM 740 O O . SER A 1 88 ? 3.689 -10.929 -10.655 1.00 92.25 88 SER A O 1
ATOM 742 N N . ARG A 1 89 ? 4.858 -9.660 -9.226 1.00 94.12 89 ARG A N 1
ATOM 743 C CA . ARG A 1 89 ? 4.048 -9.967 -8.030 1.00 94.12 89 ARG A CA 1
ATOM 744 C C . ARG A 1 89 ? 3.080 -8.853 -7.634 1.00 94.12 89 ARG A C 1
ATOM 746 O O . ARG A 1 89 ? 2.307 -9.040 -6.694 1.00 94.12 89 ARG A O 1
ATOM 753 N N . VAL A 1 90 ? 3.141 -7.704 -8.300 1.00 93.38 90 VAL A N 1
ATOM 754 C CA . VAL A 1 90 ? 2.424 -6.483 -7.914 1.00 93.38 90 VAL A CA 1
ATOM 755 C C . VAL A 1 90 ? 0.915 -6.692 -7.963 1.00 93.38 90 VAL A C 1
ATOM 757 O O . VAL A 1 90 ? 0.241 -6.515 -6.950 1.00 93.38 90 VAL A O 1
ATOM 760 N N . PHE A 1 91 ? 0.378 -7.132 -9.102 1.00 93.19 91 PHE A N 1
ATOM 761 C CA . PHE A 1 91 ? -1.070 -7.266 -9.277 1.00 93.19 91 PHE A CA 1
ATOM 762 C C . PHE A 1 91 ? -1.692 -8.317 -8.352 1.00 93.19 91 PHE A C 1
ATOM 764 O O . PHE A 1 91 ? -2.763 -8.084 -7.790 1.00 93.19 91 PHE A O 1
ATOM 771 N N . ASP A 1 92 ? -1.005 -9.438 -8.132 1.00 93.44 92 ASP A N 1
ATOM 772 C CA . ASP A 1 92 ? -1.445 -10.468 -7.183 1.00 93.44 92 ASP A CA 1
ATOM 773 C C . ASP A 1 92 ? -1.503 -9.922 -5.751 1.00 93.44 92 ASP A C 1
ATOM 775 O O . ASP A 1 92 ? -2.424 -10.226 -4.984 1.00 93.44 92 ASP A O 1
ATOM 779 N N . LEU A 1 93 ? -0.526 -9.090 -5.381 1.00 94.50 93 LEU A N 1
ATOM 780 C CA . LEU A 1 93 ? -0.493 -8.462 -4.069 1.00 94.50 93 LEU A CA 1
ATOM 781 C C . LEU A 1 93 ? -1.597 -7.407 -3.924 1.00 94.50 93 LEU A C 1
ATOM 783 O O . LEU A 1 93 ? -2.279 -7.404 -2.900 1.00 94.50 93 LEU A O 1
ATOM 787 N N . TYR A 1 94 ? -1.852 -6.587 -4.946 1.00 92.50 94 TYR A N 1
ATOM 788 C CA . TYR A 1 94 ? -2.992 -5.663 -4.955 1.00 92.50 94 TYR A CA 1
ATOM 789 C C . TYR A 1 94 ? -4.332 -6.385 -4.813 1.00 92.50 94 TYR A C 1
ATOM 791 O O . TYR A 1 94 ? -5.176 -5.961 -4.023 1.00 92.50 94 TYR A O 1
ATOM 799 N N . GLU A 1 95 ? -4.533 -7.499 -5.519 1.00 91.31 95 GLU A N 1
ATOM 800 C CA . GLU A 1 95 ? -5.770 -8.277 -5.414 1.00 91.31 95 GLU A CA 1
ATOM 801 C C . GLU A 1 95 ? -5.954 -8.871 -4.009 1.00 91.31 95 GLU A C 1
ATOM 803 O O . GLU A 1 95 ? -7.064 -8.919 -3.474 1.00 91.31 95 GLU A O 1
ATOM 808 N N . LYS A 1 96 ? -4.863 -9.321 -3.385 1.00 92.25 96 LYS A N 1
ATOM 809 C CA . LYS A 1 96 ? -4.897 -9.821 -2.009 1.00 92.25 96 LYS A CA 1
ATOM 810 C C . LYS A 1 96 ? -5.228 -8.702 -1.019 1.00 92.25 96 LYS A C 1
ATOM 812 O O . LYS A 1 96 ? -6.121 -8.859 -0.189 1.00 92.25 96 LYS A O 1
ATOM 817 N N . ILE A 1 97 ? -4.530 -7.574 -1.120 1.00 91.81 97 ILE A N 1
ATOM 818 C CA . ILE A 1 97 ? -4.662 -6.451 -0.188 1.00 91.81 97 ILE A CA 1
ATOM 819 C C . ILE A 1 97 ? -6.008 -5.746 -0.335 1.00 91.81 97 ILE A C 1
ATOM 821 O O . ILE A 1 97 ? -6.575 -5.324 0.671 1.00 91.81 97 ILE A O 1
ATOM 825 N N . SER A 1 98 ? -6.572 -5.668 -1.542 1.00 90.62 98 SER A N 1
ATOM 826 C CA . SER A 1 98 ? -7.910 -5.102 -1.736 1.00 90.62 98 SER A CA 1
ATOM 827 C C . SER A 1 98 ? -8.974 -5.894 -0.976 1.00 90.62 98 SER A C 1
ATOM 829 O O . SER A 1 98 ? -9.836 -5.296 -0.338 1.00 90.62 98 SER A O 1
ATOM 831 N N . LYS A 1 99 ? -8.877 -7.229 -0.945 1.00 90.38 99 LYS A N 1
ATOM 832 C CA . LYS A 1 99 ? -9.774 -8.087 -0.152 1.00 90.38 99 LYS A CA 1
ATOM 833 C C . LYS A 1 99 ? -9.595 -7.847 1.346 1.00 90.38 99 LYS A C 1
ATOM 835 O O . LYS A 1 99 ? -10.594 -7.674 2.046 1.00 90.38 99 LYS A O 1
ATOM 840 N N . ASP A 1 100 ? -8.346 -7.793 1.813 1.00 88.56 100 ASP A N 1
ATOM 841 C CA . ASP A 1 100 ? -8.021 -7.542 3.222 1.00 88.56 100 ASP A CA 1
ATOM 842 C C . ASP A 1 100 ? -8.539 -6.160 3.674 1.00 88.56 100 ASP A C 1
ATOM 844 O O . ASP A 1 100 ? -9.152 -6.045 4.734 1.00 88.56 100 ASP A O 1
ATOM 848 N N . ILE A 1 101 ? -8.361 -5.114 2.856 1.00 87.56 101 ILE A N 1
ATOM 849 C CA . ILE A 1 101 ? -8.774 -3.739 3.175 1.00 87.56 101 ILE A CA 1
ATOM 850 C C . ILE A 1 101 ? -10.283 -3.555 3.031 1.00 87.56 101 ILE A C 1
ATOM 852 O O . ILE A 1 101 ? -10.931 -3.140 3.990 1.00 87.56 101 ILE A O 1
ATOM 856 N N . LEU A 1 102 ? -10.871 -3.856 1.872 1.00 88.19 102 LEU A N 1
ATOM 857 C CA . LEU A 1 102 ? -12.292 -3.583 1.614 1.00 88.19 102 LEU A CA 1
ATOM 858 C C . LEU A 1 102 ? -13.217 -4.435 2.496 1.00 88.19 102 LEU A C 1
ATOM 860 O O . LEU A 1 102 ? -14.335 -4.016 2.798 1.00 88.19 102 LEU A O 1
ATOM 864 N N . GLY A 1 103 ? -12.748 -5.609 2.931 1.00 85.94 103 GLY A N 1
ATOM 865 C CA . GLY A 1 103 ? -13.450 -6.473 3.880 1.00 85.94 103 GLY A CA 1
ATOM 866 C C . GLY A 1 103 ? -13.266 -6.092 5.353 1.00 85.94 103 GLY A C 1
ATOM 867 O O . GLY A 1 103 ? -13.948 -6.660 6.205 1.00 85.94 103 GLY A O 1
ATOM 868 N N . SER A 1 104 ? -12.366 -5.156 5.668 1.00 82.69 104 SER A N 1
ATOM 869 C CA . SER A 1 104 ? -12.023 -4.805 7.050 1.00 82.69 104 SER A CA 1
ATOM 870 C C . SER A 1 104 ? -13.055 -3.885 7.705 1.00 82.69 104 SER A C 1
ATOM 872 O O . SER A 1 104 ? -13.632 -2.985 7.081 1.00 82.69 104 SER A O 1
ATOM 874 N N . LYS A 1 105 ? -13.238 -4.038 9.018 1.00 79.00 105 LYS A N 1
ATOM 875 C CA . LYS A 1 105 ? -13.968 -3.062 9.832 1.00 79.00 105 LYS A CA 1
ATOM 876 C C . LYS A 1 105 ? -13.257 -1.713 9.835 1.00 79.00 105 LYS A C 1
ATOM 878 O O . LYS A 1 105 ? -13.925 -0.679 9.864 1.00 79.00 105 LYS A O 1
ATOM 883 N N . TYR A 1 106 ? -11.929 -1.705 9.746 1.00 77.81 106 TYR A N 1
ATOM 884 C CA . TYR A 1 106 ? -11.126 -0.501 9.568 1.00 77.81 106 TYR A CA 1
ATOM 885 C C . TYR A 1 106 ? -11.631 0.352 8.396 1.00 77.81 106 TYR A C 1
ATOM 887 O O . TYR A 1 106 ? -11.925 1.533 8.587 1.00 77.81 106 TYR A O 1
ATOM 895 N N . PHE A 1 107 ? -11.862 -0.246 7.226 1.00 83.75 107 PHE A N 1
ATOM 896 C CA . PHE A 1 107 ? -12.423 0.447 6.062 1.00 83.75 107 PHE A CA 1
ATOM 897 C C . PHE A 1 107 ? -13.840 0.993 6.316 1.00 83.75 107 PHE A C 1
ATOM 899 O O . PHE A 1 107 ? -14.167 2.127 5.948 1.00 83.75 107 PHE A O 1
ATOM 906 N N . VAL A 1 108 ? -14.685 0.239 7.024 1.00 82.56 108 VAL A N 1
ATOM 907 C CA . VAL A 1 108 ? -16.038 0.684 7.417 1.00 82.56 108 VAL A CA 1
ATOM 908 C C . VAL A 1 108 ? -16.002 1.893 8.364 1.00 82.56 108 VAL A C 1
ATOM 910 O O . VAL A 1 108 ? -16.914 2.725 8.346 1.00 82.56 108 VAL A O 1
ATOM 913 N N . LEU A 1 109 ? -14.945 2.041 9.158 1.00 75.38 109 LEU A N 1
ATOM 914 C CA . LEU A 1 109 ? -14.777 3.159 10.090 1.00 75.38 109 LEU A CA 1
ATOM 915 C C . LEU A 1 109 ? -14.172 4.414 9.441 1.00 75.38 109 LEU A C 1
ATOM 917 O O . LEU A 1 109 ? -14.240 5.494 10.026 1.00 75.38 109 LEU A O 1
ATOM 921 N N . MET A 1 110 ? -13.615 4.305 8.233 1.00 78.50 110 MET A N 1
ATOM 922 C CA . MET A 1 110 ? -13.082 5.454 7.499 1.00 78.50 110 MET A CA 1
ATOM 923 C C . MET A 1 110 ? -14.172 6.435 7.050 1.00 78.50 110 MET A C 1
ATOM 925 O O . MET A 1 110 ? -15.357 6.106 6.940 1.00 78.50 110 MET A O 1
ATOM 929 N N . ARG A 1 111 ? -13.765 7.665 6.715 1.00 78.81 111 ARG A N 1
ATOM 930 C CA . ARG A 1 111 ? -14.671 8.640 6.091 1.00 78.81 111 ARG A CA 1
ATOM 931 C C . ARG A 1 111 ? -15.037 8.204 4.672 1.00 78.81 111 ARG A C 1
ATOM 933 O O . ARG A 1 111 ? -14.243 7.572 3.982 1.00 78.81 111 ARG A O 1
ATOM 940 N N . ASN A 1 112 ? -16.219 8.617 4.207 1.00 79.81 112 ASN A N 1
ATOM 941 C CA . ASN A 1 112 ? -16.695 8.322 2.848 1.00 79.81 112 ASN A CA 1
ATOM 942 C C . ASN A 1 112 ? -15.693 8.733 1.760 1.00 79.81 112 ASN A C 1
ATOM 944 O O . ASN A 1 112 ? -15.502 7.993 0.805 1.00 79.81 112 ASN A O 1
ATOM 948 N N . GLU A 1 113 ? -15.053 9.892 1.915 1.00 80.00 113 GLU A N 1
ATOM 949 C CA . GLU A 1 113 ? -14.056 10.404 0.966 1.00 80.00 113 GLU A CA 1
ATOM 950 C C . GLU A 1 113 ? -12.842 9.472 0.866 1.00 80.00 113 GLU A C 1
ATOM 952 O O . GLU A 1 113 ? -12.437 9.118 -0.234 1.00 80.00 113 GLU A O 1
ATOM 957 N N . GLN A 1 114 ? -12.329 8.999 2.006 1.00 74.81 114 GLN A N 1
ATOM 958 C CA . GLN A 1 114 ? -11.191 8.075 2.064 1.00 74.81 114 GLN A CA 1
ATOM 959 C C . GLN A 1 114 ? -11.551 6.709 1.482 1.00 74.81 114 GLN A C 1
ATOM 961 O O . GLN A 1 114 ? -10.803 6.149 0.689 1.00 74.81 114 GLN A O 1
ATOM 966 N N . ARG A 1 115 ? -12.735 6.186 1.827 1.00 82.62 115 ARG A N 1
ATOM 967 C CA . ARG A 1 115 ? -13.225 4.934 1.242 1.00 82.62 115 ARG A CA 1
ATOM 968 C C . ARG A 1 115 ? -13.310 5.007 -0.275 1.00 82.62 115 ARG A C 1
ATOM 970 O O . ARG A 1 115 ? -12.927 4.059 -0.949 1.00 82.62 115 ARG A O 1
ATOM 977 N N . LYS A 1 116 ? -13.833 6.121 -0.793 1.00 83.62 116 LYS A N 1
ATOM 978 C CA . LYS A 1 116 ? -13.966 6.346 -2.230 1.00 83.62 116 LYS A CA 1
ATOM 979 C C . LYS A 1 116 ? -12.597 6.353 -2.912 1.00 83.62 116 LYS A C 1
ATOM 981 O O . LYS A 1 116 ? -12.444 5.656 -3.902 1.00 83.62 116 LYS A O 1
ATOM 986 N N . GLN A 1 117 ? -11.615 7.047 -2.337 1.00 79.69 117 GLN A N 1
ATOM 987 C CA . GLN A 1 117 ? -10.240 7.070 -2.851 1.00 79.69 117 GLN A CA 1
ATOM 988 C C . GLN A 1 117 ? -9.613 5.671 -2.901 1.00 79.69 117 GLN A C 1
ATOM 990 O O . GLN A 1 117 ? -9.030 5.298 -3.911 1.00 79.69 117 GLN A O 1
ATOM 995 N N . ILE A 1 118 ? -9.781 4.873 -1.842 1.00 81.56 118 ILE A N 1
ATOM 996 C CA . ILE A 1 118 ? -9.264 3.497 -1.791 1.00 81.56 118 ILE A CA 1
ATOM 997 C C . ILE A 1 118 ? -9.915 2.617 -2.866 1.00 81.56 118 ILE A C 1
ATOM 999 O O . ILE A 1 118 ?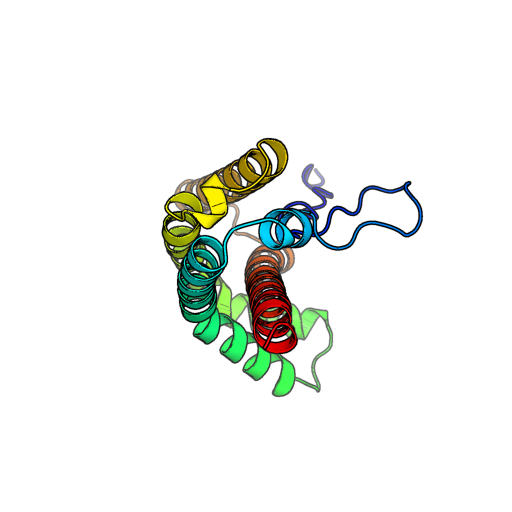 -9.218 1.865 -3.540 1.00 81.56 118 ILE A O 1
ATOM 1003 N N . ILE A 1 119 ? -11.239 2.708 -3.037 1.00 84.75 119 ILE A N 1
ATOM 1004 C CA . ILE A 1 119 ? -11.953 1.958 -4.082 1.00 84.75 119 ILE A CA 1
ATOM 1005 C C . ILE A 1 119 ? -11.453 2.377 -5.467 1.00 84.75 119 ILE A C 1
ATOM 1007 O O . ILE A 1 119 ? -11.081 1.515 -6.253 1.00 84.75 119 ILE A O 1
ATOM 1011 N N . GLU A 1 120 ? -11.386 3.682 -5.742 1.00 83.44 120 GLU A N 1
ATOM 1012 C CA . GLU A 1 120 ? -10.924 4.212 -7.032 1.00 83.44 120 GLU A CA 1
ATOM 1013 C C . GLU A 1 120 ? -9.485 3.778 -7.347 1.00 83.44 120 GLU A C 1
ATOM 1015 O O . GLU A 1 120 ? -9.187 3.438 -8.490 1.00 83.44 120 GLU A O 1
ATOM 1020 N N . ALA A 1 121 ? -8.607 3.722 -6.341 1.00 80.31 121 ALA A N 1
ATOM 1021 C CA . ALA A 1 121 ? -7.241 3.243 -6.517 1.00 80.31 121 ALA A CA 1
ATOM 1022 C C . ALA A 1 121 ? -7.184 1.749 -6.877 1.00 80.31 121 ALA A C 1
ATOM 1024 O O . ALA A 1 121 ? -6.442 1.366 -7.780 1.00 80.31 121 ALA A O 1
ATOM 1025 N N . PHE A 1 122 ? -7.977 0.897 -6.217 1.00 86.75 122 PHE A N 1
ATOM 1026 C CA . PHE A 1 122 ? -8.031 -0.524 -6.572 1.00 86.75 122 PHE A CA 1
ATOM 1027 C C . PHE A 1 122 ? -8.681 -0.759 -7.936 1.00 86.75 122 PHE A C 1
ATOM 1029 O O . PHE A 1 122 ? -8.156 -1.553 -8.714 1.00 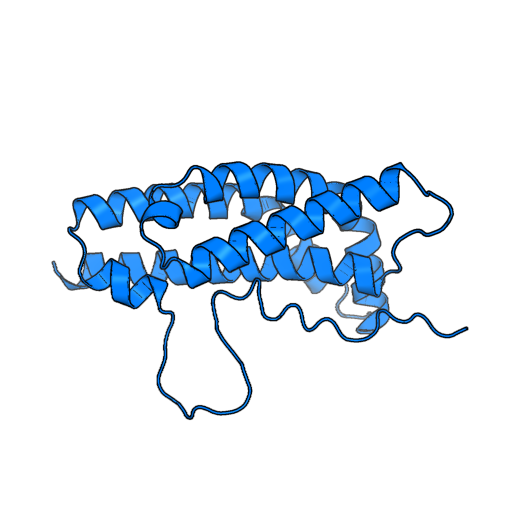86.75 122 PHE A O 1
ATOM 1036 N N . ASP A 1 123 ? -9.769 -0.056 -8.251 1.00 84.31 123 ASP A N 1
ATOM 1037 C CA . ASP A 1 123 ? -10.433 -0.146 -9.556 1.00 84.31 123 ASP A CA 1
ATOM 1038 C C . ASP A 1 123 ? -9.475 0.248 -10.688 1.00 84.31 123 ASP A C 1
ATOM 1040 O O . ASP A 1 123 ? -9.431 -0.424 -11.720 1.00 84.31 123 ASP A O 1
ATOM 1044 N N . TYR A 1 124 ? -8.659 1.287 -10.474 1.00 85.06 124 TYR A N 1
ATOM 1045 C CA . TYR A 1 124 ? -7.609 1.680 -11.410 1.00 85.06 124 TYR A CA 1
ATOM 1046 C C . TYR A 1 124 ? -6.598 0.551 -11.636 1.00 85.06 124 TYR A C 1
ATOM 1048 O O . TYR A 1 124 ? -6.396 0.137 -12.771 1.00 85.06 124 TYR A O 1
ATOM 1056 N N . VAL A 1 125 ? -6.011 -0.005 -10.571 1.00 85.44 125 VAL A N 1
ATOM 1057 C CA . VAL A 1 125 ? -5.005 -1.076 -10.699 1.00 85.44 125 VAL A CA 1
ATOM 1058 C C . VAL A 1 125 ? -5.572 -2.307 -11.412 1.00 85.44 125 VAL A C 1
ATOM 1060 O O . VAL A 1 125 ? -4.887 -2.925 -12.225 1.00 85.44 125 VAL A O 1
ATOM 1063 N N . ILE A 1 126 ? -6.828 -2.667 -11.135 1.00 85.38 126 ILE A N 1
ATOM 1064 C CA . ILE A 1 126 ? -7.497 -3.773 -11.828 1.00 85.38 126 ILE A CA 1
ATOM 1065 C C . ILE A 1 126 ? -7.713 -3.447 -13.309 1.00 85.38 126 ILE A C 1
ATOM 1067 O O . ILE A 1 126 ? -7.497 -4.318 -14.148 1.00 85.38 126 ILE A O 1
ATOM 1071 N N . SER A 1 127 ? -8.093 -2.211 -13.642 1.00 85.81 127 SER A N 1
ATOM 1072 C CA . SER A 1 127 ? -8.203 -1.766 -15.035 1.00 85.81 127 SER A CA 1
ATOM 1073 C C . SER A 1 127 ? -6.863 -1.867 -15.766 1.00 85.81 127 SER A C 1
ATOM 1075 O O . SER A 1 127 ? -6.822 -2.375 -16.879 1.00 85.81 127 SER A O 1
ATOM 1077 N N . GLU A 1 128 ? -5.772 -1.437 -15.134 1.00 85.62 128 GLU A N 1
ATOM 1078 C CA . GLU A 1 128 ? -4.419 -1.512 -15.700 1.00 85.62 128 GLU A CA 1
ATOM 1079 C C . GLU A 1 128 ? -3.959 -2.962 -15.915 1.00 85.62 128 GLU A C 1
ATOM 1081 O O . GLU A 1 128 ? -3.414 -3.289 -16.969 1.00 85.62 128 GLU A O 1
ATOM 1086 N N . LYS A 1 129 ? -4.266 -3.867 -14.973 1.00 86.12 129 LYS A N 1
ATOM 1087 C CA . LYS A 1 129 ? -4.026 -5.310 -15.143 1.00 86.12 129 LYS A CA 1
ATOM 1088 C C . LYS A 1 129 ? -4.745 -5.860 -16.378 1.00 86.12 129 LYS A C 1
ATOM 1090 O O . LYS A 1 129 ? -4.139 -6.577 -17.166 1.00 86.12 129 LYS A O 1
ATOM 1095 N N . VAL A 1 130 ? -6.031 -5.533 -16.539 1.00 85.62 130 VAL A N 1
ATOM 1096 C CA . VAL A 1 130 ? -6.838 -5.995 -17.681 1.00 85.62 130 VAL A CA 1
ATOM 1097 C C . VAL A 1 130 ? -6.285 -5.442 -18.993 1.00 85.62 130 VAL A C 1
ATOM 1099 O O . VAL A 1 130 ? -6.129 -6.203 -19.942 1.00 85.62 130 VAL A O 1
ATOM 1102 N N . SER A 1 131 ? -5.923 -4.156 -19.037 1.00 83.56 131 SER A N 1
ATOM 1103 C CA . SER A 1 131 ? -5.309 -3.540 -20.219 1.00 83.56 131 SER A CA 1
ATOM 1104 C C . SER A 1 131 ? -4.033 -4.270 -20.652 1.00 83.56 131 SER A C 1
ATOM 1106 O O . SER A 1 131 ? -3.872 -4.559 -21.835 1.00 83.56 131 SER A O 1
ATOM 1108 N N . LEU A 1 132 ? -3.164 -4.630 -19.699 1.00 83.12 132 LEU A N 1
ATOM 1109 C CA . LEU A 1 132 ? -1.927 -5.371 -19.971 1.00 83.12 132 LEU A CA 1
ATOM 1110 C C . LEU A 1 132 ? -2.191 -6.792 -20.507 1.00 83.12 132 LEU A C 1
ATOM 1112 O O . LEU A 1 132 ? -1.440 -7.294 -21.342 1.00 83.12 132 LEU A O 1
ATOM 1116 N N . GLU A 1 133 ? -3.245 -7.454 -20.022 1.00 81.81 133 GLU A N 1
ATOM 1117 C CA . GLU A 1 133 ? -3.643 -8.793 -20.480 1.00 81.81 133 GLU A CA 1
ATOM 1118 C C . GLU A 1 133 ? -4.289 -8.772 -21.880 1.00 81.81 133 GLU A C 1
ATOM 1120 O O . GLU A 1 133 ? -4.157 -9.744 -22.629 1.00 81.81 133 GLU A O 1
ATOM 1125 N N . GLU A 1 134 ? -4.986 -7.687 -22.237 1.00 77.06 134 GLU A N 1
ATOM 1126 C CA . GLU A 1 134 ? -5.711 -7.542 -23.508 1.00 77.06 134 GLU A CA 1
ATOM 1127 C C . GLU A 1 134 ? -4.856 -6.972 -24.653 1.00 77.06 134 GLU A C 1
ATOM 1129 O O . GLU A 1 134 ? -5.083 -7.343 -25.809 1.00 77.06 134 GLU A O 1
ATOM 1134 N N . ASP A 1 135 ? -3.873 -6.113 -24.359 1.00 71.19 135 ASP A N 1
ATOM 1135 C CA . ASP A 1 135 ? -3.020 -5.458 -25.358 1.00 71.19 135 ASP A CA 1
ATOM 1136 C C . ASP A 1 135 ? -1.528 -5.560 -24.992 1.00 71.19 135 ASP A C 1
ATOM 1138 O O . ASP A 1 135 ? -0.924 -4.663 -24.402 1.00 71.19 135 ASP A O 1
ATOM 1142 N N . SER A 1 136 ? -0.903 -6.677 -25.382 1.00 63.47 136 SER A N 1
ATOM 1143 C CA . SER A 1 136 ? 0.527 -6.920 -25.146 1.00 63.47 136 SER A CA 1
ATOM 1144 C C . SER A 1 136 ? 1.462 -6.015 -25.957 1.00 63.47 136 SER A C 1
ATOM 1146 O O . SER A 1 136 ? 2.677 -6.080 -25.764 1.00 63.47 136 SER A O 1
ATOM 1148 N N . ASP A 1 137 ? 0.932 -5.222 -26.895 1.00 68.62 137 ASP A N 1
ATOM 1149 C CA . ASP A 1 137 ? 1.744 -4.355 -27.756 1.00 68.62 137 ASP A CA 1
ATOM 1150 C C . ASP A 1 137 ? 2.191 -3.068 -27.031 1.00 68.62 137 ASP A C 1
ATOM 1152 O O . ASP A 1 137 ? 3.062 -2.349 -27.533 1.00 68.62 137 ASP A O 1
ATOM 1156 N N . TYR A 1 138 ? 1.654 -2.809 -25.832 1.00 68.56 138 TYR A N 1
ATOM 1157 C CA . TYR A 1 138 ? 2.001 -1.675 -24.974 1.00 68.56 138 TYR A CA 1
ATOM 1158 C C . TYR A 1 138 ? 2.328 -2.132 -23.540 1.00 68.56 138 TYR A C 1
ATOM 1160 O O . TYR A 1 138 ? 1.510 -1.952 -22.639 1.00 68.56 138 TYR A O 1
ATOM 1168 N N . PRO A 1 139 ? 3.511 -2.735 -23.305 1.00 79.19 139 PRO A N 1
ATOM 1169 C CA . PRO A 1 139 ? 3.959 -3.036 -21.949 1.00 79.19 139 PRO A CA 1
ATOM 1170 C C . PRO A 1 139 ? 4.199 -1.744 -21.157 1.00 79.19 139 PRO A C 1
ATOM 1172 O O . PRO A 1 139 ? 4.554 -0.718 -21.746 1.00 79.19 139 PRO A O 1
ATOM 1175 N N . PHE A 1 140 ? 4.047 -1.824 -19.833 1.00 82.81 140 PHE A N 1
ATOM 1176 C CA . PHE A 1 140 ? 4.468 -0.758 -18.927 1.00 82.81 140 PHE A CA 1
ATOM 1177 C C . PHE A 1 140 ? 5.962 -0.483 -19.094 1.00 82.81 140 PHE A C 1
ATOM 1179 O O . PHE A 1 140 ? 6.755 -1.411 -19.282 1.00 82.81 140 PHE A O 1
ATOM 1186 N N . ASP A 1 141 ? 6.344 0.791 -19.046 1.00 87.12 141 ASP A N 1
ATOM 1187 C CA . ASP A 1 141 ? 7.754 1.141 -18.899 1.00 87.12 141 ASP A CA 1
ATOM 1188 C C . ASP A 1 141 ? 8.217 0.997 -17.438 1.00 87.12 141 ASP A C 1
ATOM 1190 O O . ASP A 1 141 ? 7.420 0.843 -16.512 1.00 87.12 141 ASP A O 1
ATOM 1194 N N . GLU A 1 142 ? 9.532 1.002 -17.220 1.00 85.12 142 GLU A N 1
ATOM 1195 C CA . GLU A 1 142 ? 10.121 0.768 -15.894 1.00 85.12 142 GLU A CA 1
ATOM 1196 C C . GLU A 1 142 ? 9.671 1.809 -14.854 1.00 85.12 142 GLU A C 1
ATOM 1198 O O . GLU A 1 142 ? 9.539 1.479 -13.674 1.00 85.12 142 GLU A O 1
ATOM 1203 N N . ASP A 1 143 ? 9.388 3.047 -15.279 1.00 86.44 143 ASP A N 1
ATOM 1204 C CA . ASP A 1 143 ? 8.872 4.098 -14.398 1.00 86.44 143 ASP A CA 1
ATOM 1205 C C . ASP A 1 143 ? 7.438 3.774 -13.947 1.00 86.44 143 ASP A C 1
ATOM 1207 O O . ASP A 1 143 ? 7.094 3.939 -12.770 1.00 86.44 143 ASP A O 1
ATOM 1211 N N . GLU A 1 144 ? 6.599 3.295 -14.869 1.00 87.12 144 GLU A N 1
ATOM 1212 C CA . GLU A 1 144 ? 5.235 2.844 -14.587 1.00 87.12 144 GLU A CA 1
ATOM 1213 C C . GLU A 1 144 ? 5.228 1.615 -13.667 1.00 87.12 144 GLU A C 1
ATOM 1215 O O . GLU A 1 144 ? 4.515 1.602 -12.658 1.00 87.12 144 GLU A O 1
ATOM 1220 N N . GLU A 1 145 ? 6.066 0.613 -13.944 1.00 89.12 145 GLU A N 1
ATOM 1221 C CA . GLU A 1 145 ? 6.212 -0.576 -13.095 1.00 89.12 145 GLU A CA 1
ATOM 1222 C C . GLU A 1 145 ? 6.664 -0.205 -11.674 1.00 89.12 145 GLU A C 1
ATOM 1224 O O . GLU A 1 145 ? 6.071 -0.640 -10.674 1.00 89.12 145 GLU A O 1
ATOM 1229 N N . TYR A 1 146 ? 7.686 0.648 -11.572 1.00 89.00 146 TYR A N 1
ATOM 1230 C CA . TYR A 1 146 ? 8.219 1.123 -10.299 1.00 89.00 146 TYR A CA 1
ATOM 1231 C C . TYR A 1 146 ? 7.189 1.927 -9.496 1.00 89.00 146 TYR A C 1
ATOM 1233 O O . TYR A 1 146 ? 7.166 1.843 -8.261 1.00 89.00 146 TYR A O 1
ATOM 1241 N N . ALA A 1 147 ? 6.304 2.671 -10.164 1.00 87.06 147 ALA A N 1
ATOM 1242 C CA . ALA A 1 147 ? 5.245 3.421 -9.497 1.00 87.06 147 ALA A CA 1
ATOM 1243 C C . ALA A 1 147 ? 4.288 2.498 -8.724 1.00 87.06 147 ALA A C 1
ATOM 1245 O O . ALA A 1 147 ? 3.983 2.775 -7.561 1.00 87.06 147 ALA A O 1
ATOM 1246 N N . PHE A 1 148 ? 3.865 1.373 -9.311 1.00 88.12 148 PHE A N 1
ATOM 1247 C CA . PHE A 1 148 ? 3.021 0.404 -8.600 1.00 88.12 148 PHE A CA 1
ATOM 1248 C C . PHE A 1 148 ? 3.755 -0.274 -7.435 1.00 88.12 148 PHE A C 1
ATOM 1250 O O . PHE A 1 148 ? 3.165 -0.528 -6.383 1.00 88.12 148 PHE A O 1
ATOM 1257 N N . ILE A 1 149 ? 5.050 -0.558 -7.599 1.00 92.56 149 ILE A N 1
ATOM 1258 C CA . ILE A 1 149 ? 5.878 -1.124 -6.526 1.00 92.56 149 ILE A CA 1
ATOM 1259 C C . ILE A 1 149 ? 5.946 -0.142 -5.356 1.00 92.56 149 ILE A C 1
ATOM 1261 O O . ILE A 1 149 ? 5.653 -0.520 -4.222 1.00 92.56 149 ILE A O 1
ATOM 1265 N N . SER A 1 150 ? 6.274 1.120 -5.636 1.00 89.88 150 SER A N 1
ATOM 1266 C CA . SER A 1 150 ? 6.423 2.174 -4.629 1.00 89.88 150 SER A CA 1
ATOM 1267 C C . SER A 1 150 ? 5.144 2.392 -3.826 1.00 89.88 150 SER A C 1
ATOM 1269 O O . SER A 1 150 ? 5.201 2.487 -2.605 1.00 89.88 150 SER A O 1
ATOM 1271 N N . GLN A 1 151 ? 3.977 2.350 -4.468 1.00 87.12 151 GLN A N 1
ATOM 1272 C CA . GLN A 1 151 ? 2.683 2.454 -3.784 1.00 87.12 151 GLN A CA 1
ATOM 1273 C C . GLN A 1 151 ? 2.453 1.340 -2.746 1.00 87.12 151 GLN A C 1
ATOM 1275 O O . GLN A 1 151 ? 1.923 1.592 -1.663 1.00 87.12 151 GLN A O 1
ATOM 1280 N N . LEU A 1 152 ? 2.861 0.101 -3.039 1.00 91.62 152 LEU A N 1
ATOM 1281 C CA . LEU A 1 152 ? 2.762 -1.011 -2.086 1.00 91.62 152 LEU A CA 1
ATOM 1282 C C . LEU A 1 152 ? 3.746 -0.860 -0.914 1.00 91.62 152 LEU A C 1
ATOM 1284 O O . LEU A 1 152 ? 3.441 -1.287 0.203 1.00 91.62 152 LEU A O 1
ATOM 1288 N N . ILE A 1 153 ? 4.911 -0.250 -1.160 1.00 93.88 153 ILE A N 1
ATOM 1289 C CA . ILE A 1 153 ? 5.897 0.086 -0.124 1.00 93.88 153 ILE A CA 1
ATOM 1290 C C . ILE A 1 153 ? 5.362 1.191 0.788 1.00 93.88 153 ILE A C 1
ATOM 1292 O O . ILE A 1 153 ? 5.351 1.008 2.005 1.00 93.88 153 ILE A O 1
ATOM 1296 N N . GLU A 1 154 ? 4.841 2.277 0.216 1.00 88.69 154 GLU A N 1
ATOM 1297 C CA . GLU A 1 154 ? 4.209 3.370 0.963 1.00 88.69 154 GLU A CA 1
ATOM 1298 C C . GLU A 1 154 ? 3.063 2.848 1.838 1.00 88.69 154 GLU A C 1
ATOM 1300 O O . GLU A 1 154 ? 3.004 3.143 3.032 1.00 88.69 154 GLU A O 1
ATOM 1305 N N . LEU A 1 155 ? 2.205 1.976 1.296 1.00 87.44 155 LEU A N 1
ATOM 1306 C CA . LEU A 1 155 ? 1.118 1.369 2.064 1.00 87.44 155 LEU A CA 1
ATOM 1307 C C . LEU A 1 155 ? 1.627 0.555 3.266 1.00 87.44 155 LEU A C 1
ATOM 1309 O O . LEU A 1 155 ? 1.013 0.585 4.336 1.00 87.44 155 LEU A O 1
ATOM 1313 N N . PHE A 1 156 ? 2.736 -0.181 3.123 1.00 92.31 156 PHE A N 1
ATOM 1314 C CA . PHE A 1 156 ? 3.330 -0.919 4.244 1.00 92.31 156 PHE A CA 1
ATOM 1315 C C . PHE A 1 156 ? 3.780 0.026 5.363 1.00 92.31 156 PHE A C 1
ATOM 1317 O O . PHE A 1 156 ? 3.540 -0.259 6.543 1.00 92.31 156 PHE A O 1
ATOM 1324 N N . GLU A 1 157 ? 4.430 1.129 4.999 1.00 89.69 157 GLU A N 1
ATOM 1325 C CA . GLU A 1 157 ? 4.938 2.124 5.944 1.00 89.69 157 GLU A CA 1
ATOM 1326 C C . GLU A 1 157 ? 3.781 2.825 6.662 1.00 89.69 157 GLU A C 1
ATOM 1328 O O . GLU A 1 157 ? 3.745 2.844 7.892 1.00 89.69 157 GLU A O 1
ATOM 1333 N N . GLU A 1 158 ? 2.753 3.255 5.931 1.00 85.00 158 GLU A N 1
ATOM 1334 C CA . GLU A 1 158 ? 1.575 3.901 6.518 1.00 85.00 158 GLU A CA 1
ATOM 1335 C C . GLU A 1 158 ? 0.789 2.982 7.466 1.00 85.00 158 GLU A C 1
ATOM 1337 O O . GLU A 1 158 ? 0.324 3.410 8.533 1.00 85.00 158 GLU A O 1
ATOM 1342 N N . VAL A 1 159 ? 0.636 1.702 7.108 1.00 87.50 159 VAL A N 1
ATOM 1343 C CA . VAL A 1 159 ? 0.002 0.706 7.984 1.00 87.50 159 VAL A CA 1
ATOM 1344 C C . VAL A 1 159 ? 0.847 0.483 9.238 1.00 87.50 159 VAL A C 1
ATOM 1346 O O . VAL A 1 159 ? 0.291 0.394 10.336 1.00 87.50 159 VAL A O 1
ATOM 1349 N N . SER A 1 160 ? 2.172 0.412 9.098 1.00 90.00 160 SER A N 1
ATOM 1350 C CA . SER A 1 160 ? 3.095 0.233 10.225 1.00 90.00 160 SER A CA 1
ATOM 1351 C C . SER A 1 160 ? 3.035 1.415 11.188 1.00 90.00 160 SER A C 1
ATOM 1353 O O . SER A 1 160 ? 2.799 1.211 12.379 1.00 90.00 160 SER A O 1
ATOM 1355 N N . ASP A 1 161 ? 3.094 2.638 10.667 1.00 86.06 161 ASP A N 1
ATOM 1356 C CA . ASP A 1 161 ? 2.946 3.859 11.457 1.00 86.06 161 ASP A CA 1
ATOM 1357 C C . ASP A 1 161 ? 1.590 3.905 12.169 1.00 86.06 161 ASP A C 1
ATOM 1359 O O . ASP A 1 161 ? 1.491 4.293 13.336 1.00 86.06 161 ASP A O 1
ATOM 1363 N N . THR A 1 162 ? 0.512 3.498 11.494 1.00 82.75 162 THR A N 1
ATOM 1364 C CA . THR A 1 162 ? -0.828 3.482 12.098 1.00 82.75 162 THR A CA 1
ATOM 1365 C C . THR A 1 162 ? -0.913 2.480 13.251 1.00 82.75 162 THR A C 1
ATOM 1367 O O . THR A 1 162 ? -1.527 2.785 14.281 1.00 82.75 162 THR A O 1
ATOM 1370 N N . ILE A 1 163 ? -0.281 1.310 13.111 1.00 87.69 163 ILE A N 1
ATOM 1371 C CA . ILE A 1 163 ? -0.174 0.317 14.186 1.00 87.69 163 ILE A CA 1
ATOM 1372 C C . ILE A 1 163 ? 0.577 0.910 15.374 1.00 87.69 163 ILE A C 1
ATOM 1374 O O . ILE A 1 163 ? 0.039 0.896 16.482 1.00 87.69 163 ILE A O 1
ATOM 1378 N N . ASP A 1 164 ? 1.771 1.454 15.148 1.00 88.50 164 ASP A N 1
ATOM 1379 C CA . ASP A 1 164 ? 2.644 1.932 16.222 1.00 88.50 164 ASP A CA 1
ATOM 1380 C C . ASP A 1 164 ? 1.976 3.070 17.007 1.00 88.50 164 ASP A C 1
ATOM 1382 O O . ASP A 1 164 ? 1.832 2.979 18.229 1.00 88.50 164 ASP A O 1
ATOM 1386 N N . ASN A 1 165 ? 1.404 4.056 16.307 1.00 84.31 165 ASN A N 1
ATOM 1387 C CA . ASN A 1 165 ? 0.642 5.145 16.931 1.00 84.31 165 ASN A CA 1
ATOM 1388 C C . ASN A 1 165 ? -0.575 4.636 17.732 1.00 84.31 165 ASN A C 1
ATOM 1390 O O . ASN A 1 165 ? -0.884 5.141 18.818 1.00 84.31 165 ASN A O 1
ATOM 1394 N N . THR A 1 166 ? -1.291 3.630 17.216 1.00 82.69 166 THR A N 1
ATOM 1395 C CA . THR A 1 166 ? -2.468 3.074 17.907 1.00 82.69 166 THR A CA 1
ATOM 1396 C C . THR A 1 166 ? -2.061 2.257 19.137 1.00 82.69 166 THR A C 1
ATOM 1398 O O . THR A 1 166 ? -2.737 2.327 20.167 1.00 82.69 166 THR A O 1
ATOM 1401 N N . MET A 1 167 ? -0.949 1.515 19.074 1.00 85.69 167 MET A N 1
ATOM 1402 C CA . MET A 1 167 ? -0.412 0.790 20.229 1.00 85.69 167 MET A CA 1
ATOM 1403 C C . MET A 1 167 ? 0.070 1.740 21.325 1.00 85.69 167 MET A C 1
ATOM 1405 O O . MET A 1 167 ? -0.273 1.533 22.489 1.00 85.69 167 MET A O 1
ATOM 1409 N N . GLU A 1 168 ? 0.812 2.794 20.977 1.00 84.25 168 GLU A N 1
ATOM 1410 C CA . GLU A 1 168 ? 1.256 3.811 21.940 1.00 84.25 168 GLU A CA 1
ATOM 1411 C C . GLU A 1 168 ? 0.068 4.438 22.682 1.00 84.25 168 GLU A C 1
ATOM 1413 O O . GLU A 1 168 ? 0.084 4.547 23.910 1.00 84.25 168 GLU A O 1
ATOM 1418 N N . SER A 1 169 ? -1.012 4.758 21.958 1.00 78.00 169 SER A N 1
ATOM 1419 C CA . SER A 1 169 ? -2.259 5.282 22.535 1.00 78.00 169 SER A CA 1
ATOM 1420 C C . SER A 1 169 ? -2.897 4.343 23.570 1.00 78.00 169 SER A C 1
ATOM 1422 O O . SER A 1 169 ? -3.454 4.808 24.568 1.00 78.00 169 SER A O 1
ATOM 1424 N N . LEU A 1 170 ? -2.830 3.026 23.345 1.00 79.56 170 LEU A N 1
ATOM 1425 C CA . LEU A 1 170 ? -3.375 2.016 24.260 1.00 79.56 170 LEU A CA 1
ATOM 1426 C C . LEU A 1 170 ? -2.460 1.761 25.466 1.00 79.56 170 LEU A C 1
ATOM 1428 O O . LEU A 1 170 ? -2.953 1.488 26.560 1.00 79.56 170 LEU A O 1
ATOM 1432 N N . LEU A 1 171 ? -1.140 1.850 25.283 1.00 77.00 171 LEU A N 1
ATOM 1433 C CA . LEU A 1 171 ? -0.156 1.599 26.338 1.00 77.00 171 LEU A CA 1
ATOM 1434 C C . LEU A 1 171 ? -0.018 2.776 27.311 1.00 77.00 171 LEU A C 1
ATOM 1436 O O . LEU A 1 171 ? 0.112 2.542 28.506 1.00 77.00 171 LEU A O 1
ATOM 1440 N N . LEU A 1 172 ? -0.107 4.024 26.835 1.00 64.00 172 LEU A N 1
ATOM 1441 C CA . LEU A 1 172 ? 0.028 5.237 27.663 1.00 64.00 172 LEU A CA 1
ATOM 1442 C C . LEU A 1 172 ? -1.196 5.545 28.551 1.00 64.00 172 LEU A C 1
ATOM 1444 O O . LEU A 1 172 ? -1.170 6.509 29.316 1.00 64.00 172 LEU A O 1
ATOM 1448 N N . LYS A 1 173 ? -2.281 4.768 28.439 1.00 55.78 173 LYS A N 1
ATOM 1449 C CA . LYS A 1 173 ? -3.484 4.892 29.284 1.00 55.78 173 LYS A CA 1
ATOM 1450 C C . LYS A 1 173 ? -3.506 3.942 30.489 1.00 55.78 173 LYS A C 1
ATOM 1452 O O . LYS A 1 173 ? -4.425 4.058 31.301 1.00 55.78 173 LYS A O 1
ATOM 1457 N N . ASN A 1 174 ? -2.528 3.041 30.601 1.00 44.28 174 ASN A N 1
ATOM 1458 C CA . ASN A 1 174 ? -2.314 2.163 31.758 1.00 44.28 174 ASN A CA 1
ATOM 1459 C C . ASN A 1 174 ? -1.134 2.649 32.604 1.00 44.28 174 ASN A C 1
ATOM 1461 O O . ASN A 1 174 ? -1.132 2.333 33.814 1.00 44.28 174 ASN A O 1
#

Radius of gyration: 17.83 Å; chains: 1; bounding box: 43×36×62 Å

Organism: NCBI:txid2292705

pLDDT: mean 76.48, std 20.72, range [26.48, 97.56]